Protein AF-A0A4C1X8Q7-F1 (afdb_monomer)

Foldseek 3Di:
DDDDPDDPDPPPPPPDLVNVQVVQCVVQPPNRDDSVVSVVVSVCVVVVNPDPDDDPDCPDPCVVPDPVLVVVVVVVCVVPVPDDPVNSCVVVVVVVVVD

Nearest PDB structures (foldseek):
  7s03-assembly1_A-2  TM=5.306E-01  e=3.883E-03  Homo sapiens
  6cij-assembly1_N  TM=3.775E-01  e=2.619E+00  Homo sapiens

Mean predicted aligned error: 16.9 Å

pLDDT: mean 76.58, std 16.01, range [38.91, 93.31]

Radius of gyration: 29.03 Å; Cα contacts (8 Å, |Δi|>4): 25; chains: 1; bounding box: 71×20×77 Å

Structure (mmCIF, N/CA/C/O backbone):
data_AF-A0A4C1X8Q7-F1
#
_entry.id   AF-A0A4C1X8Q7-F1
#
loop_
_atom_site.group_PDB
_atom_site.id
_atom_site.type_symbol
_atom_site.label_atom_id
_atom_site.label_alt_id
_atom_site.label_comp_id
_atom_site.label_asym_id
_atom_site.label_entity_id
_atom_site.label_seq_id
_atom_site.pdbx_PDB_ins_code
_atom_site.Cartn_x
_atom_site.Cartn_y
_atom_site.Cartn_z
_atom_site.occupancy
_atom_site.B_iso_or_equiv
_atom_site.auth_seq_id
_atom_site.auth_comp_id
_atom_site.auth_asym_id
_atom_site.auth_atom_id
_atom_site.pdbx_PDB_model_num
ATOM 1 N N . MET A 1 1 ? 44.030 -4.135 -45.931 1.00 39.34 1 MET A N 1
ATOM 2 C CA . MET A 1 1 ? 43.802 -4.183 -44.471 1.00 39.34 1 MET A CA 1
ATOM 3 C C . MET A 1 1 ? 43.197 -2.842 -44.052 1.00 39.34 1 MET A C 1
ATOM 5 O O . MET A 1 1 ? 43.835 -1.842 -44.340 1.00 39.34 1 MET A O 1
ATOM 9 N N . ILE A 1 2 ? 41.873 -2.777 -43.817 1.00 47.41 2 ILE A N 1
ATOM 10 C CA . ILE A 1 2 ? 41.173 -2.469 -42.532 1.00 47.41 2 ILE A CA 1
ATOM 11 C C . ILE A 1 2 ? 41.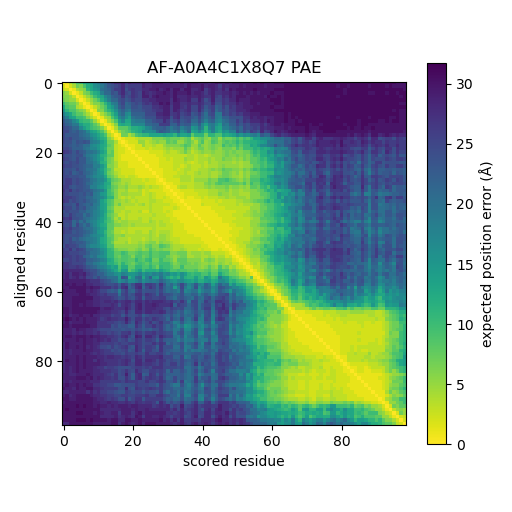734 -1.236 -41.792 1.00 47.41 2 ILE A C 1
ATOM 13 O O . ILE A 1 2 ? 42.929 -1.165 -41.561 1.00 47.41 2 ILE A O 1
ATOM 17 N N . TYR A 1 3 ? 40.941 -0.211 -41.451 1.00 38.91 3 TYR A N 1
ATOM 18 C CA . TYR A 1 3 ? 39.716 -0.309 -40.648 1.00 38.91 3 TYR A CA 1
ATOM 19 C C . TYR A 1 3 ? 38.559 0.568 -41.155 1.00 38.91 3 TYR A C 1
ATOM 21 O O . TYR A 1 3 ? 38.669 1.790 -41.243 1.00 38.91 3 TYR A O 1
ATOM 29 N N . SER A 1 4 ? 37.418 -0.073 -41.411 1.00 44.81 4 SER A N 1
ATOM 30 C CA . SER A 1 4 ? 36.118 0.591 -41.499 1.00 44.81 4 SER A CA 1
ATOM 31 C C . SER A 1 4 ? 35.719 1.055 -40.100 1.00 44.81 4 SER A C 1
ATOM 33 O O . SER A 1 4 ? 35.756 0.269 -39.153 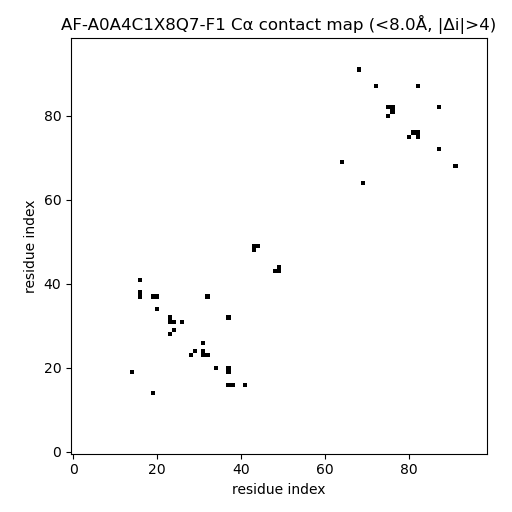1.00 44.81 4 SER A O 1
ATOM 35 N N . ARG A 1 5 ? 35.362 2.335 -39.976 1.00 46.91 5 ARG A N 1
ATOM 36 C CA . ARG A 1 5 ? 34.761 2.947 -38.786 1.00 46.91 5 ARG A CA 1
ATOM 37 C C . ARG A 1 5 ? 33.508 2.140 -38.430 1.00 46.91 5 ARG A C 1
ATOM 39 O O . ARG A 1 5 ? 32.515 2.230 -39.140 1.00 46.91 5 ARG A O 1
ATOM 46 N N . GLY A 1 6 ? 33.607 1.296 -37.405 1.00 46.62 6 GLY A N 1
ATOM 47 C CA . GLY A 1 6 ? 32.477 0.524 -36.909 1.00 46.62 6 GLY A CA 1
ATOM 48 C C . GLY A 1 6 ? 31.379 1.475 -36.461 1.00 46.62 6 GLY A C 1
ATOM 49 O O . GLY A 1 6 ? 31.646 2.421 -35.716 1.00 46.62 6 GLY A O 1
ATOM 50 N N . ASP A 1 7 ? 30.163 1.234 -36.935 1.00 49.53 7 ASP A N 1
ATOM 51 C CA . ASP A 1 7 ? 28.976 1.824 -36.338 1.00 49.53 7 ASP A CA 1
ATOM 52 C C . ASP A 1 7 ? 28.982 1.500 -34.838 1.00 49.53 7 ASP A C 1
ATOM 54 O O . ASP A 1 7 ? 29.381 0.391 -34.456 1.00 49.53 7 ASP A O 1
ATOM 58 N N . PRO A 1 8 ? 28.600 2.446 -33.964 1.00 45.66 8 PRO A N 1
ATOM 59 C CA . PRO A 1 8 ? 28.571 2.182 -32.538 1.00 45.66 8 PRO A CA 1
ATOM 60 C C . PRO A 1 8 ? 27.624 1.008 -32.297 1.00 45.66 8 PRO A C 1
ATOM 62 O O . PRO A 1 8 ? 26.418 1.100 -32.533 1.00 45.66 8 PRO A O 1
ATOM 65 N N . VAL A 1 9 ? 28.189 -0.115 -31.848 1.00 50.19 9 VAL A N 1
ATOM 66 C CA . VAL A 1 9 ? 27.399 -1.238 -31.367 1.00 50.19 9 VAL A CA 1
ATOM 67 C C . VAL A 1 9 ? 26.581 -0.693 -30.203 1.00 50.19 9 VAL A C 1
ATOM 69 O O . VAL A 1 9 ? 27.120 -0.244 -29.192 1.00 50.19 9 VAL A O 1
ATOM 72 N N . ALA A 1 10 ? 25.266 -0.640 -30.377 1.00 49.84 10 ALA A N 1
ATOM 73 C CA . ALA A 1 10 ? 24.347 -0.268 -29.319 1.00 49.84 10 ALA A CA 1
ATOM 74 C C . ALA A 1 10 ? 24.296 -1.412 -28.294 1.00 49.84 10 ALA A C 1
ATOM 76 O O . ALA A 1 10 ? 23.313 -2.138 -28.188 1.00 49.84 10 ALA A O 1
ATOM 77 N N . THR A 1 11 ? 25.379 -1.607 -27.544 1.00 48.94 11 THR A N 1
ATOM 78 C CA . THR A 1 11 ? 25.393 -2.411 -26.321 1.00 48.94 11 THR A CA 1
ATOM 79 C C . THR A 1 11 ? 25.078 -1.515 -25.137 1.00 48.94 11 THR A C 1
ATOM 81 O O . THR A 1 11 ? 25.871 -1.354 -24.221 1.00 48.94 11 THR A O 1
ATOM 84 N N . GLU A 1 12 ? 23.875 -0.958 -25.154 1.00 44.66 12 GLU A N 1
ATOM 85 C CA . GLU A 1 12 ? 23.130 -0.668 -23.941 1.00 44.66 12 GLU A CA 1
ATOM 86 C C . GLU A 1 12 ? 21.742 -1.248 -24.171 1.00 44.66 12 GLU A C 1
ATOM 88 O O . GLU A 1 12 ? 20.827 -0.578 -24.645 1.00 44.66 12 GLU A O 1
ATOM 93 N N . SER A 1 13 ? 21.568 -2.535 -23.865 1.00 48.22 13 SER A N 1
ATOM 94 C CA . SER A 1 13 ? 20.242 -3.148 -23.797 1.00 48.22 13 SER A CA 1
ATOM 95 C C . SER A 1 13 ? 19.496 -2.630 -22.559 1.00 48.22 13 SER A C 1
ATOM 97 O O . SER A 1 13 ? 19.084 -3.391 -21.686 1.00 48.22 13 SER A O 1
ATOM 99 N N . GLY A 1 14 ? 19.338 -1.313 -22.448 1.00 51.97 14 GLY A N 1
ATOM 100 C CA . GLY A 1 14 ? 18.322 -0.707 -21.614 1.00 51.97 14 GLY A CA 1
ATOM 101 C C . GLY A 1 14 ? 17.003 -0.889 -22.343 1.00 51.97 14 GLY A C 1
ATOM 102 O O . GLY A 1 14 ? 16.652 -0.051 -23.161 1.00 51.97 14 GLY A O 1
ATOM 103 N N . SER A 1 15 ? 16.299 -1.997 -22.092 1.00 59.22 15 SER A N 1
ATOM 104 C CA . SER A 1 15 ? 14.992 -2.261 -22.705 1.00 59.22 15 SER A CA 1
ATOM 105 C C . SER A 1 15 ? 14.098 -1.027 -22.556 1.00 59.22 15 SER A C 1
ATOM 107 O O . SER A 1 15 ? 13.782 -0.650 -21.429 1.00 59.22 15 SER A O 1
ATOM 109 N N . ASP A 1 16 ? 13.717 -0.385 -23.656 1.00 72.31 16 ASP A N 1
ATOM 110 C CA . ASP A 1 16 ? 12.761 0.721 -23.645 1.00 72.31 16 ASP A CA 1
ATOM 111 C C . ASP A 1 16 ? 11.432 0.229 -23.036 1.00 72.31 16 ASP A C 1
ATOM 113 O O . ASP A 1 16 ? 10.991 -0.896 -23.299 1.00 72.31 16 ASP A O 1
ATOM 117 N N . ALA A 1 17 ? 10.777 1.051 -22.212 1.00 69.38 17 ALA A N 1
ATOM 118 C CA . ALA A 1 17 ? 9.474 0.734 -21.626 1.00 69.38 17 ALA A CA 1
ATOM 119 C C . ALA A 1 17 ? 8.445 0.360 -22.710 1.00 69.38 17 ALA A C 1
ATOM 121 O O . ALA A 1 17 ? 7.602 -0.514 -22.491 1.00 69.38 17 ALA A O 1
ATOM 122 N N . HIS A 1 18 ? 8.558 0.956 -23.903 1.00 77.50 18 HIS A N 1
ATOM 123 C CA . HIS A 1 18 ? 7.740 0.600 -25.064 1.00 77.50 18 HIS A CA 1
ATOM 124 C C . HIS A 1 18 ? 8.007 -0.824 -25.562 1.00 77.50 18 HIS A C 1
ATOM 126 O O . HIS A 1 18 ? 7.067 -1.542 -25.907 1.00 77.50 18 HIS A O 1
ATOM 132 N N . GLN A 1 19 ? 9.266 -1.267 -25.557 1.00 80.69 19 GLN A N 1
ATOM 133 C CA . GLN A 1 19 ? 9.640 -2.617 -25.972 1.00 80.69 19 GLN A CA 1
ATOM 134 C C . GLN A 1 19 ? 9.129 -3.665 -24.977 1.00 80.69 19 GLN A C 1
ATOM 136 O O . GLN A 1 19 ? 8.595 -4.695 -25.387 1.00 80.69 19 GLN A O 1
ATOM 141 N N . ASN A 1 20 ? 9.222 -3.391 -23.675 1.00 76.19 20 ASN A N 1
ATOM 142 C CA . ASN A 1 20 ? 8.654 -4.272 -22.652 1.00 76.19 20 ASN A CA 1
ATOM 143 C C . ASN A 1 20 ? 7.125 -4.324 -22.725 1.00 76.19 20 ASN A C 1
ATOM 145 O O . ASN A 1 20 ? 6.553 -5.404 -22.615 1.00 76.19 20 ASN A O 1
ATOM 149 N N . LEU A 1 21 ? 6.457 -3.197 -22.989 1.00 81.38 21 LEU A N 1
ATOM 150 C CA . LEU A 1 21 ? 5.012 -3.166 -23.219 1.00 81.38 21 LEU A CA 1
ATOM 151 C C . LEU A 1 21 ? 4.603 -4.035 -24.416 1.00 81.38 21 LEU A C 1
ATOM 153 O O . LEU A 1 21 ? 3.642 -4.795 -24.318 1.00 81.38 21 LEU A O 1
ATOM 157 N N . ALA A 1 22 ? 5.324 -3.940 -25.536 1.00 87.75 22 ALA A N 1
ATOM 158 C CA . ALA A 1 22 ? 5.067 -4.771 -26.709 1.00 87.75 22 ALA A CA 1
ATOM 159 C C . ALA A 1 22 ? 5.256 -6.264 -26.393 1.00 87.75 22 ALA A C 1
ATOM 161 O O . ALA A 1 22 ? 4.387 -7.071 -26.709 1.00 87.75 22 ALA A O 1
ATOM 162 N N . ARG A 1 23 ? 6.342 -6.623 -25.696 1.00 88.38 23 ARG A N 1
ATOM 163 C CA . ARG A 1 23 ? 6.616 -8.007 -25.272 1.00 88.38 23 ARG A CA 1
ATOM 164 C C . ARG A 1 23 ? 5.538 -8.555 -24.336 1.00 88.38 23 ARG A C 1
ATOM 166 O O . ARG A 1 23 ? 5.078 -9.671 -24.540 1.00 88.38 23 ARG A O 1
ATOM 173 N N . LEU A 1 24 ? 5.103 -7.768 -23.351 1.00 85.75 24 LEU A N 1
ATOM 174 C CA . LEU A 1 24 ? 4.056 -8.171 -22.409 1.00 85.75 24 LEU A CA 1
ATOM 175 C C . LEU A 1 24 ? 2.700 -8.343 -23.098 1.00 85.75 24 LEU A C 1
ATOM 177 O O . LEU A 1 24 ? 1.992 -9.295 -22.800 1.00 85.75 24 LEU A O 1
ATOM 181 N N . ARG A 1 25 ? 2.359 -7.483 -24.062 1.00 89.31 25 ARG A N 1
ATOM 182 C CA . ARG A 1 25 ? 1.140 -7.647 -24.870 1.00 89.31 25 ARG A CA 1
ATOM 183 C C . ARG A 1 25 ? 1.180 -8.893 -25.749 1.00 89.31 25 ARG A C 1
ATOM 185 O O . ARG A 1 25 ? 0.165 -9.560 -25.875 1.00 89.31 25 ARG A O 1
ATOM 192 N N . ILE A 1 26 ? 2.334 -9.221 -26.330 1.00 93.12 26 ILE A N 1
ATOM 193 C CA . ILE A 1 26 ? 2.497 -10.456 -27.113 1.00 93.12 26 ILE A CA 1
ATOM 194 C C . ILE A 1 26 ? 2.368 -11.692 -26.212 1.00 93.12 26 ILE A C 1
ATOM 196 O O . ILE A 1 26 ? 1.730 -12.661 -26.602 1.00 93.12 26 ILE A O 1
ATOM 200 N N . ALA A 1 27 ? 2.956 -11.659 -25.014 1.00 91.88 27 ALA A N 1
ATOM 201 C CA . ALA A 1 27 ? 2.977 -12.807 -24.110 1.00 91.88 27 ALA A CA 1
ATOM 202 C C . ALA A 1 27 ? 1.648 -13.042 -23.372 1.00 91.88 27 ALA A C 1
ATOM 204 O O . ALA A 1 27 ? 1.277 -14.190 -23.149 1.00 91.88 27 ALA A O 1
ATOM 205 N N . PHE A 1 28 ? 0.950 -11.971 -22.978 1.00 87.38 28 PHE A N 1
ATOM 206 C CA . PHE A 1 28 ? -0.228 -12.044 -22.103 1.00 87.38 28 PHE A CA 1
ATOM 207 C C . PHE A 1 28 ? -1.529 -11.566 -22.756 1.00 87.38 28 PHE A C 1
ATOM 209 O O . PHE A 1 28 ? -2.584 -11.697 -22.143 1.00 87.38 28 PHE A O 1
ATOM 216 N N . GLY A 1 29 ? -1.482 -11.010 -23.970 1.00 91.06 29 GLY A N 1
ATOM 217 C CA . GLY A 1 29 ? -2.673 -10.575 -24.698 1.00 91.06 29 GLY A CA 1
ATOM 218 C C . GLY A 1 29 ? -3.505 -9.549 -23.926 1.00 91.06 29 GLY A C 1
ATOM 219 O O . GLY A 1 29 ? -3.017 -8.477 -23.562 1.00 91.06 29 GLY A O 1
ATOM 220 N N . ASP A 1 30 ? -4.768 -9.891 -23.693 1.00 88.19 30 ASP A N 1
ATOM 221 C CA . ASP A 1 30 ? -5.761 -9.122 -22.939 1.00 88.19 30 ASP A CA 1
ATOM 222 C C . ASP A 1 30 ? -5.566 -9.194 -21.416 1.00 88.19 30 ASP A C 1
ATOM 224 O O . ASP A 1 30 ? -5.941 -8.264 -20.704 1.00 88.19 30 ASP A O 1
ATOM 228 N N . VAL A 1 31 ? -4.914 -10.246 -20.918 1.00 90.94 31 VAL A N 1
ATOM 229 C CA . VAL A 1 31 ? -4.551 -10.417 -19.499 1.00 90.94 31 VAL A CA 1
ATOM 230 C C . VAL A 1 31 ? -3.276 -9.631 -19.143 1.00 90.94 31 VAL A C 1
ATOM 232 O O . VAL A 1 31 ? -2.852 -9.584 -17.986 1.00 90.94 31 VAL A O 1
ATOM 235 N N . ALA A 1 32 ? -2.641 -8.983 -20.126 1.00 89.12 32 ALA A N 1
ATOM 236 C CA . ALA A 1 32 ? -1.467 -8.153 -19.897 1.00 89.12 32 ALA A CA 1
ATOM 237 C C . ALA A 1 32 ? -1.777 -6.997 -18.923 1.00 89.12 32 ALA A C 1
ATOM 239 O O . ALA A 1 32 ? -2.818 -6.343 -19.043 1.00 89.12 32 ALA A O 1
ATOM 240 N N . PRO A 1 33 ? -0.857 -6.659 -17.999 1.00 85.44 33 PRO A N 1
ATOM 241 C CA . PRO A 1 33 ? -1.039 -5.506 -17.128 1.00 85.44 33 PRO A CA 1
ATOM 242 C C . PRO A 1 33 ?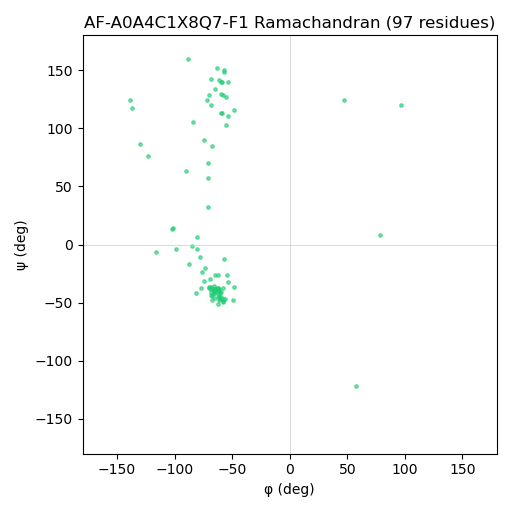 -1.230 -4.208 -17.921 1.00 85.44 33 PRO A C 1
ATOM 244 O O . PRO A 1 33 ? -0.642 -4.007 -18.987 1.00 85.44 33 PRO A O 1
ATOM 247 N N . TYR A 1 34 ? -2.009 -3.280 -17.364 1.00 87.38 34 TYR A N 1
ATOM 248 C CA . TYR A 1 34 ? -2.235 -1.978 -17.986 1.00 87.38 34 TYR A CA 1
ATOM 249 C C . TYR A 1 34 ? -0.927 -1.221 -18.242 1.00 87.38 34 TYR A C 1
ATOM 251 O O . TYR A 1 34 ? 0.044 -1.320 -17.484 1.00 87.38 34 TYR A O 1
ATOM 259 N N . LYS A 1 35 ? -0.936 -0.390 -19.296 1.00 85.38 35 LYS A N 1
ATOM 260 C CA . LYS A 1 35 ? 0.210 0.441 -19.696 1.00 85.38 35 LYS A CA 1
ATOM 261 C C . LYS A 1 35 ? 0.779 1.207 -18.495 1.00 85.38 35 LYS A C 1
ATOM 263 O O . LYS A 1 35 ? 1.975 1.156 -18.256 1.00 85.38 35 LYS A O 1
ATOM 268 N N . THR A 1 36 ? -0.066 1.851 -17.700 1.00 87.81 36 THR A N 1
ATOM 269 C CA . THR A 1 36 ? 0.342 2.610 -16.505 1.00 87.81 36 THR A CA 1
ATOM 270 C C . THR A 1 36 ? 1.128 1.762 -15.498 1.00 87.81 36 THR A C 1
ATOM 272 O O . THR A 1 36 ? 2.206 2.168 -15.066 1.00 87.81 36 THR A O 1
ATOM 275 N N . THR A 1 37 ? 0.653 0.555 -15.187 1.00 88.12 37 THR A N 1
ATOM 276 C CA . THR A 1 37 ? 1.327 -0.390 -14.283 1.00 88.12 37 THR A CA 1
ATOM 277 C C . THR A 1 37 ? 2.710 -0.790 -14.801 1.00 88.12 37 THR A C 1
ATOM 279 O O . THR A 1 37 ? 3.670 -0.823 -14.031 1.00 88.12 37 THR A O 1
ATOM 282 N N . ILE A 1 38 ? 2.837 -1.034 -16.109 1.00 86.19 38 ILE A N 1
ATOM 283 C CA . ILE A 1 38 ? 4.104 -1.422 -16.748 1.00 86.19 38 ILE A CA 1
ATOM 284 C C . ILE A 1 38 ? 5.137 -0.291 -16.663 1.00 86.19 38 ILE A C 1
ATOM 286 O O . ILE A 1 38 ? 6.280 -0.537 -16.273 1.00 86.19 38 ILE A O 1
ATOM 290 N N . TYR A 1 39 ? 4.749 0.951 -16.969 1.00 87.25 39 TYR A N 1
ATOM 291 C CA . TYR A 1 39 ? 5.667 2.096 -16.879 1.00 87.25 39 TYR A CA 1
ATOM 292 C C . TYR A 1 39 ? 6.091 2.371 -15.431 1.00 87.25 39 TYR A C 1
ATOM 294 O O . TYR A 1 39 ? 7.270 2.620 -15.185 1.00 87.25 39 TYR A O 1
ATOM 302 N N . ASN A 1 40 ? 5.171 2.258 -14.467 1.00 87.75 40 ASN A N 1
ATOM 303 C CA . ASN A 1 40 ? 5.494 2.419 -13.049 1.00 87.75 40 ASN A CA 1
ATOM 304 C C . ASN A 1 40 ? 6.510 1.367 -12.577 1.00 87.75 40 ASN A C 1
ATOM 306 O O . ASN A 1 40 ? 7.520 1.720 -11.973 1.00 87.75 40 ASN A O 1
ATOM 310 N N . LYS A 1 41 ? 6.301 0.082 -12.901 1.00 86.25 41 LYS A N 1
ATOM 311 C CA . LYS A 1 41 ? 7.258 -0.988 -12.559 1.00 86.25 41 LYS A CA 1
ATOM 312 C C . LYS A 1 41 ? 8.618 -0.779 -13.232 1.00 86.25 41 LYS A C 1
ATOM 314 O O . LYS A 1 41 ? 9.648 -1.004 -12.602 1.00 86.25 41 LYS A O 1
ATOM 319 N N . PHE A 1 42 ? 8.642 -0.288 -14.470 1.00 85.38 42 PHE A N 1
ATOM 320 C CA . PHE A 1 42 ? 9.891 0.030 -15.160 1.00 85.38 42 PHE A CA 1
ATOM 321 C C . PHE A 1 42 ? 10.657 1.193 -14.509 1.00 85.38 42 PHE A C 1
ATOM 323 O O . PHE A 1 42 ? 11.875 1.115 -14.349 1.00 85.38 42 PHE A O 1
ATOM 330 N N . ALA A 1 43 ? 9.959 2.251 -14.087 1.00 87.62 43 ALA A N 1
ATOM 331 C CA . ALA A 1 43 ? 10.570 3.364 -13.362 1.00 87.62 43 ALA A CA 1
ATOM 332 C C . ALA A 1 43 ? 11.195 2.903 -12.034 1.00 87.62 43 ALA A C 1
ATOM 334 O O . ALA A 1 43 ? 12.287 3.337 -11.674 1.00 87.62 43 ALA A O 1
ATOM 335 N N . GLU A 1 44 ? 10.544 1.978 -11.332 1.00 88.19 44 GLU A N 1
ATOM 336 C CA . GLU A 1 44 ? 11.068 1.383 -10.101 1.00 88.19 44 GLU A CA 1
ATOM 337 C C . GLU A 1 44 ? 12.292 0.489 -10.367 1.00 88.19 44 GLU A C 1
ATOM 339 O O . GLU A 1 44 ? 13.278 0.575 -9.634 1.00 88.19 44 GLU A O 1
ATOM 344 N N . PHE A 1 45 ? 12.298 -0.270 -11.469 1.00 85.81 45 PHE A N 1
ATOM 345 C CA . PHE A 1 45 ? 13.474 -1.030 -11.905 1.00 85.81 45 PHE A CA 1
ATOM 346 C C . PHE A 1 45 ? 14.663 -0.114 -12.233 1.00 85.81 45 PHE A C 1
ATOM 348 O O . PHE A 1 45 ? 15.783 -0.369 -11.795 1.00 85.81 45 PHE A O 1
ATOM 355 N N . LYS A 1 46 ? 14.427 1.014 -12.922 1.00 86.38 46 LYS A N 1
ATOM 356 C CA . LYS A 1 46 ? 15.448 2.052 -13.173 1.00 86.38 46 LYS A CA 1
ATOM 357 C C . LYS A 1 46 ? 15.971 2.701 -11.888 1.00 86.38 46 LYS A C 1
ATOM 359 O O . LYS A 1 46 ? 17.113 3.144 -11.859 1.00 86.38 46 LYS A O 1
ATOM 364 N N . ARG A 1 47 ? 15.167 2.717 -10.821 1.00 89.06 47 ARG A N 1
ATOM 365 C CA . ARG A 1 47 ? 15.567 3.136 -9.465 1.00 89.06 47 ARG A CA 1
ATOM 366 C C . ARG A 1 47 ? 16.309 2.039 -8.686 1.00 89.06 47 ARG A C 1
ATOM 368 O O . ARG A 1 47 ? 16.557 2.214 -7.497 1.00 89.06 47 ARG A O 1
ATOM 375 N N . GLY A 1 48 ? 16.634 0.910 -9.321 1.00 88.81 48 GLY A N 1
ATOM 376 C CA . GLY A 1 48 ? 17.326 -0.221 -8.701 1.00 88.81 48 GLY A CA 1
ATOM 377 C C . GLY A 1 48 ? 16.428 -1.107 -7.835 1.00 88.81 48 GLY A C 1
ATOM 378 O O . GLY A 1 48 ? 16.927 -1.997 -7.147 1.00 88.81 48 GLY A O 1
ATOM 379 N N . ARG A 1 49 ? 15.102 -0.899 -7.844 1.00 86.50 49 ARG A N 1
ATOM 380 C CA . ARG A 1 49 ? 14.169 -1.760 -7.111 1.00 86.50 49 ARG A CA 1
ATOM 381 C C . ARG A 1 49 ? 13.841 -2.986 -7.957 1.00 86.50 49 ARG A C 1
ATOM 383 O O . ARG A 1 49 ? 13.080 -2.906 -8.915 1.00 86.50 49 ARG A O 1
ATOM 390 N N . VAL A 1 50 ? 14.414 -4.123 -7.577 1.00 85.62 50 VAL A N 1
ATOM 391 C CA . VAL A 1 50 ? 14.235 -5.415 -8.266 1.00 85.62 50 VAL A CA 1
ATOM 392 C C . VAL A 1 50 ? 13.207 -6.329 -7.597 1.00 85.62 50 VAL A C 1
ATOM 394 O O . VAL A 1 50 ? 12.913 -7.406 -8.107 1.00 85.62 50 VAL A O 1
ATOM 397 N N . ASN A 1 51 ? 12.653 -5.916 -6.454 1.00 83.75 51 ASN A N 1
ATOM 398 C CA . ASN A 1 51 ? 11.671 -6.720 -5.743 1.00 83.75 51 ASN A CA 1
ATOM 399 C C . ASN A 1 51 ? 10.332 -6.741 -6.501 1.00 83.75 51 ASN A C 1
ATOM 401 O O . ASN A 1 51 ? 9.748 -5.694 -6.792 1.00 83.75 51 ASN A O 1
ATOM 405 N N . LEU A 1 52 ? 9.859 -7.948 -6.811 1.00 78.62 52 LEU A N 1
ATOM 406 C CA . LEU A 1 52 ? 8.569 -8.191 -7.451 1.00 78.62 52 LEU A CA 1
ATOM 407 C C . LEU A 1 52 ? 7.424 -8.313 -6.443 1.00 78.62 52 LEU A C 1
ATOM 409 O O . LEU A 1 52 ? 6.270 -8.185 -6.851 1.00 78.62 52 LEU A O 1
ATOM 413 N N . SER A 1 53 ? 7.730 -8.539 -5.159 1.00 82.19 53 SER A N 1
ATOM 414 C CA . SER A 1 53 ? 6.718 -8.587 -4.111 1.00 82.19 53 SER A CA 1
ATOM 415 C C . SER A 1 53 ? 6.008 -7.243 -4.032 1.00 82.19 53 SER A C 1
ATOM 417 O O . SER A 1 53 ? 6.630 -6.181 -4.165 1.00 82.19 53 SER A O 1
ATOM 419 N N . ASP A 1 54 ? 4.698 -7.282 -3.806 1.00 78.44 54 ASP A N 1
ATOM 420 C CA . ASP A 1 54 ? 4.013 -6.061 -3.424 1.00 78.44 54 ASP A CA 1
ATOM 421 C C . ASP A 1 54 ? 4.558 -5.583 -2.075 1.00 78.44 54 ASP A C 1
ATOM 423 O O . ASP A 1 54 ? 5.068 -6.375 -1.268 1.00 78.44 54 ASP A O 1
ATOM 427 N N . LYS A 1 55 ? 4.500 -4.272 -1.844 1.00 76.81 55 LYS A N 1
ATOM 428 C CA . LYS A 1 55 ? 4.712 -3.777 -0.488 1.00 76.81 55 LYS A CA 1
ATOM 429 C C . LYS A 1 55 ? 3.555 -4.304 0.336 1.00 76.81 55 LYS A C 1
ATOM 431 O O . LYS A 1 55 ? 2.415 -4.212 -0.103 1.00 76.81 55 LYS A O 1
ATOM 436 N N . PHE A 1 56 ? 3.861 -4.844 1.509 1.00 75.12 56 PHE A N 1
ATOM 437 C CA . PHE A 1 56 ? 2.830 -5.193 2.471 1.00 75.12 56 PHE A CA 1
ATOM 438 C C . PHE A 1 56 ? 1.983 -3.937 2.686 1.00 75.12 56 PHE A C 1
ATOM 440 O O . PHE A 1 56 ? 2.492 -2.923 3.175 1.00 75.12 56 PHE A O 1
ATOM 447 N N . LEU A 1 57 ? 0.742 -3.963 2.205 1.00 74.38 57 LEU A N 1
ATOM 448 C CA . LEU A 1 57 ? -0.218 -2.942 2.559 1.00 74.38 57 LEU A CA 1
ATOM 449 C C . LEU A 1 57 ? -0.493 -3.201 4.033 1.00 74.38 57 LEU A C 1
ATOM 451 O O . LEU A 1 57 ? -0.808 -4.321 4.432 1.00 74.38 57 LEU A O 1
ATOM 455 N N . ASP A 1 58 ? -0.217 -2.204 4.865 1.00 67.44 58 ASP A N 1
ATOM 456 C CA . ASP A 1 58 ? -0.580 -2.262 6.271 1.00 67.44 58 ASP A CA 1
ATOM 457 C C . ASP A 1 58 ? -2.111 -2.215 6.302 1.00 67.44 58 ASP A C 1
ATOM 459 O O . ASP A 1 58 ? -2.713 -1.143 6.352 1.00 67.44 58 ASP A O 1
ATOM 463 N N . ASP A 1 59 ? -2.745 -3.381 6.139 1.00 69.12 59 ASP A N 1
ATOM 464 C CA . ASP A 1 59 ? -4.186 -3.580 5.930 1.00 69.12 59 ASP A CA 1
ATOM 465 C C . ASP A 1 59 ? -5.008 -3.299 7.204 1.00 69.12 59 ASP A C 1
ATOM 467 O O . ASP A 1 59 ? -6.083 -3.860 7.409 1.00 69.12 59 ASP A O 1
ATOM 471 N N . ARG A 1 60 ? -4.529 -2.351 8.023 1.00 69.81 60 ARG A N 1
ATOM 472 C CA . ARG A 1 60 ? -4.922 -1.941 9.375 1.00 69.81 60 ARG A CA 1
ATOM 473 C C . ARG A 1 60 ? -4.050 -2.604 10.448 1.00 69.81 60 ARG A C 1
ATOM 475 O O . ARG A 1 60 ? -4.107 -3.822 10.620 1.00 69.81 60 ARG A O 1
ATOM 482 N N . PRO A 1 61 ? -3.335 -1.810 11.267 1.00 59.72 61 PRO A N 1
ATOM 483 C CA . PRO A 1 61 ? -2.607 -2.335 12.409 1.00 59.72 61 PRO A CA 1
ATOM 484 C C . PRO A 1 61 ? -3.541 -3.122 13.333 1.00 59.72 61 PRO A C 1
ATOM 486 O O . PRO A 1 61 ? -4.538 -2.589 13.836 1.00 59.72 61 PRO A O 1
ATOM 489 N N . SER A 1 62 ? -3.168 -4.368 13.643 1.00 59.59 62 SER A N 1
ATOM 490 C CA . SER A 1 62 ? -3.804 -5.170 14.702 1.00 59.59 62 SER A CA 1
ATOM 491 C C . SER A 1 62 ? -3.761 -4.475 16.070 1.00 59.59 62 SER A C 1
ATOM 493 O O . SER A 1 62 ? -4.465 -4.881 16.988 1.00 59.59 62 SER A O 1
ATOM 495 N N . THR A 1 63 ? -2.976 -3.403 16.210 1.00 56.12 63 THR A N 1
ATOM 496 C CA . THR A 1 63 ? -2.890 -2.533 17.388 1.00 56.12 63 THR A CA 1
ATOM 497 C C . THR A 1 63 ? -4.247 -1.974 17.830 1.00 56.12 63 THR A C 1
ATOM 499 O O . THR A 1 63 ? -4.430 -1.706 19.013 1.00 56.12 63 THR A O 1
ATOM 502 N N . VAL A 1 64 ? -5.227 -1.847 16.921 1.00 59.47 64 VAL A N 1
ATOM 503 C CA . VAL A 1 64 ? -6.603 -1.447 17.284 1.00 59.47 64 VAL A CA 1
ATOM 504 C C . VAL A 1 64 ? -7.293 -2.498 18.170 1.00 59.47 64 VAL A C 1
ATOM 506 O O . VAL A 1 64 ? -8.172 -2.163 18.963 1.00 59.47 64 VAL A O 1
ATOM 509 N N . VAL A 1 65 ? -6.880 -3.766 18.077 1.00 63.75 65 VAL A N 1
ATOM 510 C CA . VAL A 1 65 ? -7.465 -4.897 18.803 1.00 63.75 65 VAL A CA 1
ATOM 511 C C . VAL A 1 65 ? -6.376 -5.592 19.630 1.00 63.75 65 VAL A C 1
ATOM 513 O O . VAL A 1 65 ? -5.868 -6.651 19.277 1.00 63.75 65 VAL A O 1
ATOM 516 N N . ASN A 1 66 ? -5.988 -4.983 20.753 1.00 75.00 66 ASN A N 1
ATOM 517 C CA . ASN A 1 66 ? -5.143 -5.643 21.754 1.00 75.00 66 ASN A CA 1
ATOM 518 C C . ASN A 1 66 ? -5.932 -6.779 22.441 1.00 75.00 66 ASN A C 1
ATOM 520 O O . ASN A 1 66 ? -7.107 -6.589 22.756 1.00 75.00 66 ASN A O 1
ATOM 524 N N . ASN A 1 67 ? -5.291 -7.909 22.762 1.00 82.06 67 ASN A N 1
ATOM 525 C CA . ASN A 1 67 ? -5.874 -8.990 23.574 1.00 82.06 67 ASN A CA 1
ATOM 526 C C . ASN A 1 67 ? -6.532 -8.464 24.862 1.00 82.06 67 ASN A C 1
ATOM 528 O O . ASN A 1 67 ? -7.610 -8.921 25.231 1.00 82.06 67 ASN A O 1
ATOM 532 N N . LYS A 1 68 ? -5.948 -7.432 25.491 1.00 82.62 68 LYS A N 1
ATOM 533 C CA . LYS A 1 68 ? -6.544 -6.758 26.660 1.00 82.62 68 LYS A CA 1
ATOM 534 C C . LYS A 1 68 ? -7.917 -6.146 26.358 1.00 82.62 68 LYS A C 1
ATOM 536 O O . LYS A 1 68 ? -8.822 -6.250 27.179 1.00 82.62 68 LYS A O 1
ATOM 541 N N . ASN A 1 69 ? -8.080 -5.534 25.185 1.00 83.25 69 ASN A N 1
ATOM 542 C CA . ASN A 1 69 ? -9.347 -4.937 24.761 1.00 83.25 69 ASN A CA 1
ATOM 543 C C . ASN A 1 69 ? -10.380 -6.032 24.455 1.00 83.25 69 ASN A C 1
ATOM 545 O O . ASN A 1 69 ? -11.545 -5.873 24.806 1.00 83.25 69 ASN A O 1
ATOM 549 N N . ILE A 1 70 ? -9.953 -7.158 23.867 1.00 87.25 70 ILE A N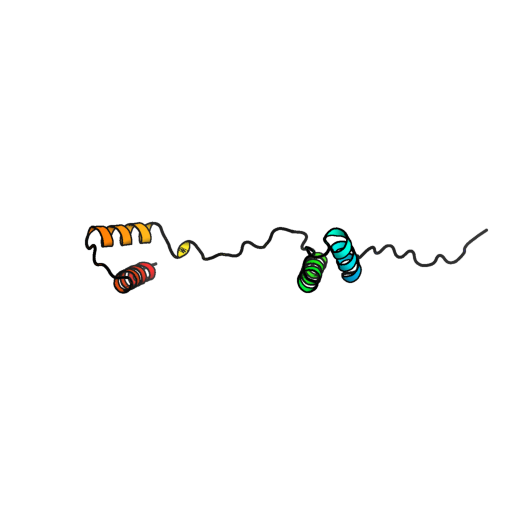 1
ATOM 550 C CA . ILE A 1 70 ? -10.824 -8.319 23.612 1.00 87.25 70 ILE A CA 1
ATOM 551 C C . ILE A 1 70 ? -11.353 -8.889 24.930 1.00 87.25 70 ILE A C 1
ATOM 553 O O . ILE A 1 70 ? -12.562 -9.056 25.087 1.00 87.25 70 ILE A O 1
ATOM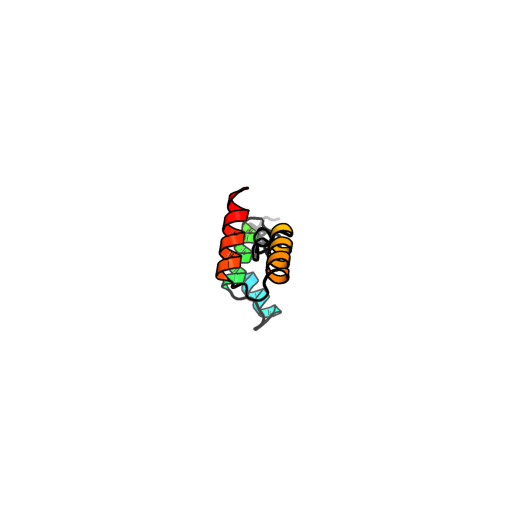 557 N N . ASP A 1 71 ? -10.467 -9.154 25.892 1.00 90.12 71 ASP A N 1
ATOM 558 C CA . ASP A 1 71 ? -10.858 -9.709 27.190 1.00 90.12 71 ASP A CA 1
ATOM 559 C C . ASP A 1 71 ? -11.771 -8.755 27.969 1.00 90.12 71 ASP A C 1
ATOM 561 O O . ASP A 1 71 ? -12.719 -9.197 28.620 1.00 90.12 71 ASP A O 1
ATOM 565 N N . ALA A 1 72 ? -11.519 -7.446 27.889 1.00 87.69 72 ALA A N 1
ATOM 566 C CA . ALA A 1 72 ? -12.337 -6.452 28.570 1.00 87.69 72 ALA A CA 1
ATOM 567 C C . ALA A 1 72 ? -13.749 -6.351 27.966 1.00 87.69 72 ALA A C 1
ATOM 569 O O . ALA A 1 72 ? -14.726 -6.360 28.713 1.00 87.69 72 ALA A O 1
ATOM 570 N N . VAL A 1 73 ? -13.876 -6.355 26.633 1.00 89.44 73 VAL A N 1
ATOM 571 C CA . VAL A 1 73 ? -15.190 -6.400 25.966 1.00 89.44 73 VAL A CA 1
ATOM 572 C C . VAL A 1 73 ? -15.914 -7.712 26.264 1.00 89.44 73 VAL A C 1
ATOM 574 O O . VAL A 1 73 ? -17.110 -7.685 26.547 1.00 89.44 73 VAL A O 1
ATOM 577 N N . ARG A 1 74 ? -15.207 -8.854 26.284 1.00 92.38 74 ARG A N 1
ATOM 578 C CA . ARG A 1 74 ? -15.811 -10.147 26.646 1.00 92.38 74 ARG A CA 1
ATOM 579 C C . ARG A 1 74 ? -16.428 -10.098 28.046 1.00 92.38 74 ARG A C 1
ATOM 581 O O . ARG A 1 74 ? -17.584 -10.471 28.205 1.00 92.38 74 ARG A O 1
ATOM 588 N N . ARG A 1 75 ? -15.704 -9.560 29.035 1.00 91.69 75 ARG A N 1
ATOM 589 C CA . ARG A 1 75 ? -16.211 -9.387 30.410 1.00 91.69 75 ARG A CA 1
ATOM 590 C C . ARG A 1 75 ? -17.411 -8.444 30.493 1.00 91.69 75 ARG A C 1
ATOM 592 O O . ARG A 1 75 ? -18.328 -8.702 31.270 1.00 91.69 75 ARG A O 1
ATOM 599 N N . MET A 1 76 ? -17.423 -7.368 29.702 1.00 91.00 76 MET A N 1
ATOM 600 C CA . MET A 1 76 ? -18.587 -6.479 29.622 1.00 91.00 76 MET A CA 1
ATOM 601 C C . MET A 1 76 ? -19.819 -7.239 29.127 1.00 91.00 76 MET A C 1
ATOM 603 O O . MET A 1 76 ? -20.857 -7.159 29.768 1.00 91.00 76 MET A O 1
ATOM 607 N N . MET A 1 77 ? -19.685 -8.033 28.060 1.00 90.62 77 MET A N 1
ATOM 608 C CA . MET A 1 77 ? -20.789 -8.824 27.495 1.00 90.62 77 MET A CA 1
ATOM 609 C C . MET A 1 77 ? -21.244 -9.982 28.399 1.00 90.62 77 MET A C 1
ATOM 611 O O . MET A 1 77 ? -22.405 -10.388 28.356 1.00 90.62 77 MET A O 1
ATOM 615 N N . GLU A 1 78 ? -20.335 -10.536 29.206 1.00 93.25 78 GLU A N 1
ATOM 616 C CA . GLU A 1 78 ? -20.659 -11.528 30.240 1.00 93.25 78 GLU A CA 1
ATOM 617 C C . GLU A 1 78 ? -21.478 -10.909 31.383 1.00 93.25 78 GLU A C 1
ATOM 619 O O . GLU A 1 78 ? -22.370 -11.565 31.921 1.00 93.25 78 GLU A O 1
ATOM 624 N N . THR A 1 79 ? -21.184 -9.654 31.737 1.00 92.69 79 THR A N 1
ATOM 625 C CA . THR A 1 79 ? -21.844 -8.929 32.835 1.00 92.69 79 THR A CA 1
ATOM 626 C C . THR A 1 79 ? -23.184 -8.341 32.400 1.00 92.69 79 THR A C 1
ATOM 628 O O . THR A 1 79 ? -24.165 -8.424 33.135 1.00 92.69 79 THR A O 1
ATOM 631 N N . ASP A 1 80 ? -23.234 -7.771 31.199 1.00 90.75 80 ASP A N 1
ATOM 632 C CA . ASP A 1 80 ? -24.425 -7.178 30.609 1.00 90.75 80 ASP A CA 1
ATOM 633 C C . ASP A 1 80 ? -24.534 -7.582 29.131 1.00 90.75 80 ASP A C 1
ATOM 635 O O . ASP A 1 80 ? -23.691 -7.262 28.293 1.00 90.75 80 ASP A O 1
ATOM 639 N N . ARG A 1 81 ? -25.608 -8.302 28.795 1.00 89.44 81 ARG A N 1
ATOM 640 C CA . ARG A 1 81 ? -25.869 -8.753 27.419 1.00 89.44 81 ARG A CA 1
ATOM 641 C C . ARG A 1 81 ? -26.431 -7.654 26.518 1.00 89.44 81 ARG A C 1
ATOM 643 O O . ARG A 1 81 ? -26.519 -7.874 25.312 1.00 89.44 81 ARG A O 1
ATOM 650 N N . HIS A 1 82 ? -26.829 -6.510 27.070 1.00 91.88 82 HIS A N 1
ATOM 651 C CA . HIS A 1 82 ? -27.455 -5.406 26.339 1.00 91.88 82 HIS A CA 1
ATOM 652 C C . HIS A 1 82 ? -26.506 -4.237 26.057 1.00 91.88 82 HIS A C 1
ATOM 654 O O . HIS A 1 82 ? -26.953 -3.185 25.603 1.00 91.88 82 HIS A O 1
ATOM 660 N N . VAL A 1 83 ? -25.200 -4.439 26.248 1.00 91.25 83 VAL A N 1
ATOM 661 C CA . VAL A 1 83 ? -24.176 -3.430 25.972 1.00 91.25 83 VAL A CA 1
ATOM 662 C C . VAL A 1 83 ? -24.226 -2.979 24.509 1.00 91.25 83 VAL A C 1
ATOM 664 O O . VAL A 1 83 ? -24.161 -3.777 23.570 1.00 91.25 83 VAL A O 1
ATOM 667 N N . THR A 1 84 ? -24.281 -1.6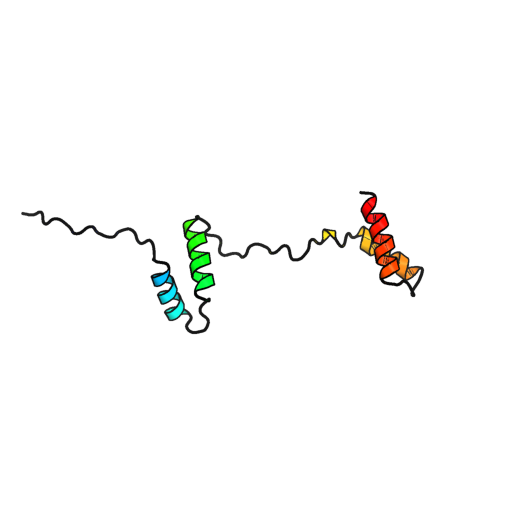66 24.312 1.00 93.31 84 THR A N 1
ATOM 668 C CA . THR A 1 84 ? -24.301 -1.025 22.999 1.00 93.31 84 THR A CA 1
ATOM 669 C C . THR A 1 84 ? -22.894 -0.741 22.472 1.00 93.31 84 THR A C 1
ATOM 671 O O . THR A 1 84 ? -21.909 -0.617 23.206 1.00 93.31 84 THR A O 1
ATOM 674 N N . TYR A 1 85 ? -22.788 -0.553 21.155 1.00 89.75 85 TYR A N 1
ATOM 675 C CA . TYR A 1 85 ? -21.524 -0.187 20.512 1.00 89.75 85 TYR A CA 1
ATOM 676 C C . TYR A 1 85 ? -20.926 1.121 21.060 1.00 89.75 85 TYR A C 1
ATOM 678 O O . TYR A 1 85 ? -19.708 1.237 21.204 1.00 89.75 85 TYR A O 1
ATOM 686 N N . HIS A 1 86 ? -21.768 2.109 21.383 1.00 90.06 86 HIS A N 1
ATOM 687 C CA . HIS A 1 86 ? -21.309 3.388 21.925 1.00 90.06 86 HIS A CA 1
ATOM 688 C C . HIS A 1 86 ? -20.672 3.231 23.307 1.00 90.06 86 HIS A C 1
ATOM 690 O O . HIS A 1 86 ? -19.647 3.860 23.576 1.00 90.06 86 HIS A O 1
ATOM 696 N N . GLU A 1 87 ? -21.220 2.360 24.149 1.00 88.62 87 GLU A N 1
ATOM 697 C CA . GLU A 1 87 ? -20.674 2.065 25.475 1.00 88.62 87 GLU A CA 1
ATOM 698 C C . GLU A 1 87 ? -19.332 1.338 25.370 1.00 88.62 87 GLU A C 1
ATOM 700 O O . GLU A 1 87 ? -18.362 1.762 25.998 1.00 88.62 87 GLU A O 1
ATOM 705 N N . ILE A 1 88 ? -19.228 0.335 24.488 1.00 89.19 88 ILE A N 1
ATOM 706 C CA . ILE A 1 88 ? -17.963 -0.369 24.207 1.00 89.19 88 ILE A CA 1
ATOM 707 C C . ILE A 1 88 ? -16.899 0.615 23.726 1.00 89.19 88 ILE A C 1
ATOM 709 O O . ILE A 1 88 ? -15.777 0.633 24.231 1.00 89.19 88 ILE A O 1
ATOM 713 N N . ARG A 1 89 ? -17.245 1.464 22.753 1.00 87.88 89 ARG A N 1
ATOM 714 C CA . ARG A 1 89 ? -16.316 2.448 22.191 1.00 87.88 89 ARG A CA 1
ATOM 715 C C . ARG A 1 89 ? -15.852 3.459 23.237 1.00 87.88 89 ARG A C 1
ATOM 717 O O . ARG A 1 89 ? -14.682 3.832 23.229 1.00 87.88 89 ARG A O 1
ATOM 724 N N . THR A 1 90 ? -16.746 3.896 24.120 1.00 87.88 90 THR A N 1
ATOM 725 C CA . THR A 1 90 ? -16.420 4.846 25.194 1.00 87.88 90 THR A CA 1
ATOM 726 C C . THR A 1 90 ? -15.492 4.199 26.218 1.00 87.88 90 THR A C 1
ATOM 728 O O . THR A 1 90 ? -14.436 4.752 26.519 1.00 87.88 90 THR A O 1
ATOM 731 N N . PHE A 1 91 ? -15.821 2.988 26.670 1.00 85.19 91 PHE A N 1
ATOM 732 C CA . PHE A 1 91 ? -15.006 2.215 27.604 1.00 85.19 91 PHE A CA 1
ATOM 733 C C . PHE A 1 91 ? -13.590 1.961 27.061 1.00 85.19 91 PHE A C 1
ATOM 735 O O . PHE A 1 91 ? -12.598 2.291 27.714 1.00 85.19 91 PHE A O 1
ATOM 742 N N . LEU A 1 92 ? -13.479 1.482 25.819 1.00 83.31 92 LEU A N 1
ATOM 743 C CA . LEU A 1 92 ? -12.184 1.251 25.176 1.00 83.31 92 LEU A CA 1
ATOM 744 C C . LEU A 1 92 ? -11.411 2.554 24.920 1.00 83.31 92 LEU A C 1
ATOM 746 O O . LEU A 1 92 ? -10.190 2.584 25.049 1.00 83.31 92 LEU A O 1
ATOM 750 N N . GLY A 1 93 ? -12.096 3.648 24.579 1.00 76.88 93 GLY A N 1
ATOM 751 C CA . GLY A 1 93 ? -11.472 4.965 24.421 1.00 76.88 93 GLY A CA 1
ATOM 752 C C . GLY A 1 93 ? -10.837 5.477 25.718 1.00 76.88 93 GLY A C 1
ATOM 753 O O . GLY A 1 93 ? -9.725 6.008 25.696 1.00 76.88 93 GLY A O 1
ATOM 754 N N . THR A 1 9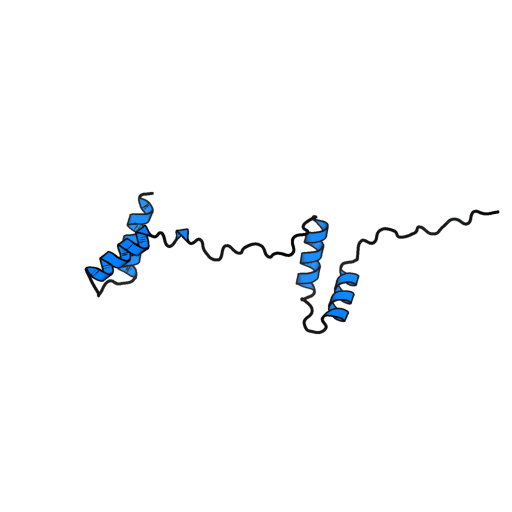4 ? -11.498 5.254 26.859 1.00 65.56 94 THR A N 1
ATOM 755 C CA . THR A 1 94 ? -10.945 5.603 28.176 1.00 65.56 94 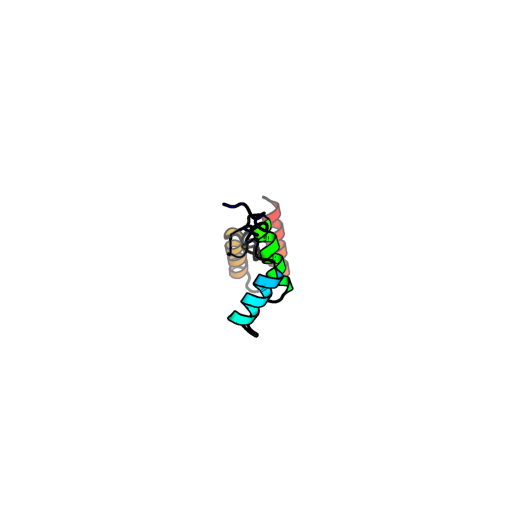THR A CA 1
ATOM 756 C C . THR A 1 94 ? -9.770 4.712 28.581 1.00 65.56 94 THR A C 1
ATOM 758 O O . THR A 1 94 ? -8.795 5.219 29.131 1.00 65.56 94 THR A O 1
ATOM 761 N N . SER A 1 95 ? -9.798 3.415 28.249 1.00 59.31 95 SER A N 1
ATOM 762 C CA . SER A 1 95 ? -8.707 2.487 28.580 1.00 59.31 95 SER A CA 1
ATOM 763 C C . SER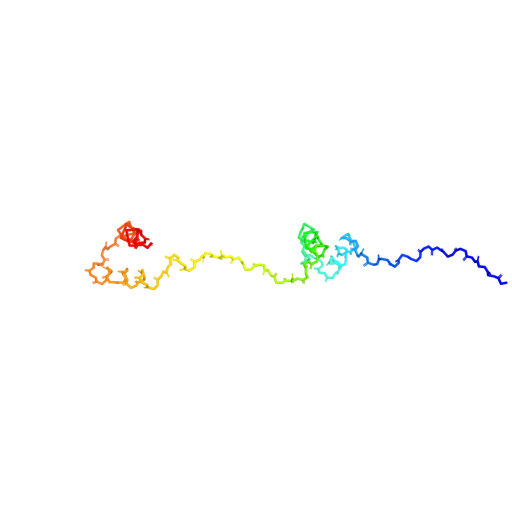 A 1 95 ? -7.469 2.667 27.696 1.00 59.31 95 SER A C 1
ATOM 765 O O . SER A 1 95 ? -6.353 2.440 28.153 1.00 59.31 95 SER A O 1
ATOM 767 N N . MET A 1 96 ? -7.643 3.083 26.437 1.00 61.78 96 MET A N 1
ATOM 768 C CA . MET A 1 96 ? -6.533 3.357 25.513 1.00 61.78 96 MET A CA 1
ATOM 769 C C . MET A 1 96 ? -5.787 4.661 25.833 1.00 61.78 96 MET A C 1
ATOM 771 O O . MET A 1 96 ? -4.643 4.801 25.422 1.00 61.78 96 MET A O 1
ATOM 775 N N . SER A 1 97 ? -6.405 5.590 26.570 1.00 60.06 97 SER A N 1
ATOM 776 C CA . SER A 1 97 ? -5.822 6.900 26.913 1.00 60.06 97 SER A CA 1
ATOM 777 C C . SER A 1 97 ? -4.920 6.883 28.164 1.00 60.06 97 SER A C 1
ATOM 779 O O . SER A 1 97 ? -4.396 7.925 28.543 1.00 60.06 97 SER A O 1
ATOM 781 N N . GLN A 1 98 ? -4.763 5.733 28.834 1.00 52.00 98 GLN A N 1
ATOM 782 C CA . GLN A 1 98 ? -3.878 5.556 30.002 1.00 52.00 98 GLN A CA 1
ATOM 783 C C . GLN A 1 98 ? -2.538 4.872 29.663 1.00 52.00 98 GLN A C 1
ATOM 785 O O . GLN A 1 98 ? -1.835 4.413 30.564 1.00 52.00 98 GLN A O 1
ATOM 790 N N . ILE A 1 99 ? -2.193 4.785 28.377 1.00 46.03 99 ILE A N 1
ATOM 791 C CA . ILE A 1 99 ? -0.880 4.346 27.879 1.00 46.03 99 ILE A CA 1
ATOM 792 C C . ILE A 1 99 ? -0.176 5.567 27.298 1.00 46.03 99 ILE A C 1
ATOM 794 O O . ILE A 1 99 ? 1.026 5.731 27.596 1.00 46.03 99 ILE A O 1
#

Organism: Eumeta variegata (NCBI:txid151549)

Sequence (99 aa):
MIYSRGDPVATESGSDAHQNLARLRIAFGDVAPYKTTIYNKFAEFKRGRVNLSDKFLDDRPSTVVNNKNIDAVRRMMETDRHVTYHEIRTFLGTSMSQI

InterPro domains:
  IPR052709 Transposase-Methyltransferase Hybrid [PTHR46060] (13-98)

Secondary structure (DSSP, 8-state):
----------------HHHHHHHHHHHHGGGSPPHHHHHHHHHHHHTT----SPP----S-GGGS-HHHHHHHHHHHHH-TT--HHHHHHHHHHHHTT-

Solvent-accessible surface area (backbone atoms only — not comparable to full-atom values): 6464 Å² total; per-residue (Å²): 134,87,83,78,84,72,73,82,77,82,82,67,85,69,77,48,68,67,56,52,50,52,51,42,38,72,75,41,50,89,78,32,78,53,69,69,60,51,50,53,54,49,53,39,42,76,69,70,47,80,75,83,70,76,77,82,71,80,88,64,70,65,78,84,65,42,70,70,57,53,54,51,52,50,52,48,48,73,76,37,83,80,73,47,71,68,57,54,53,50,54,51,54,59,64,64,72,78,116